Protein AF-A0A0C1ELW3-F1 (afdb_monomer_lite)

Structure (mmCIF, N/CA/C/O backbone):
data_AF-A0A0C1ELW3-F1
#
_entry.id   AF-A0A0C1ELW3-F1
#
loop_
_atom_site.group_PDB
_atom_site.id
_atom_site.type_symbol
_atom_site.label_atom_id
_atom_site.label_alt_id
_atom_site.label_comp_id
_atom_site.label_asym_id
_atom_site.label_entity_id
_atom_site.label_seq_id
_atom_site.pdbx_PDB_ins_code
_atom_site.Cartn_x
_atom_site.Cartn_y
_atom_site.Cartn_z
_atom_site.occupancy
_atom_site.B_iso_or_equiv
_atom_site.auth_seq_id
_atom_site.auth_comp_id
_atom_site.auth_asym_id
_atom_site.auth_atom_id
_atom_site.pdbx_PDB_model_num
ATOM 1 N N . MET A 1 1 ? -32.079 26.491 90.456 1.00 49.88 1 MET A N 1
ATOM 2 C CA . MET A 1 1 ? -30.970 25.764 89.792 1.00 49.88 1 MET A CA 1
ATOM 3 C C . MET A 1 1 ? -31.426 24.573 88.931 1.00 49.88 1 MET A C 1
ATOM 5 O O . MET A 1 1 ? -30.557 23.887 88.428 1.00 49.88 1 MET A O 1
ATOM 9 N N . LYS A 1 2 ? -32.732 24.340 88.688 1.00 53.06 2 LYS A N 1
ATOM 10 C CA . LYS A 1 2 ? -33.219 23.197 87.879 1.00 53.06 2 LYS A CA 1
ATOM 11 C C . LYS A 1 2 ? -33.527 23.512 86.403 1.00 53.06 2 LYS A C 1
ATOM 13 O O . LYS A 1 2 ? -33.542 22.598 85.593 1.00 53.06 2 LYS A O 1
ATOM 18 N N . ASP A 1 3 ? -33.706 24.781 86.028 1.00 52.06 3 ASP A N 1
ATOM 19 C CA . ASP A 1 3 ? -34.111 25.136 84.653 1.00 52.06 3 ASP A CA 1
ATOM 20 C C . ASP A 1 3 ? -32.956 25.215 83.642 1.00 52.06 3 ASP A C 1
ATOM 22 O O . ASP A 1 3 ? -33.177 25.140 82.434 1.00 52.06 3 ASP A O 1
ATOM 26 N N . ARG A 1 4 ? -31.706 25.340 84.109 1.00 51.88 4 ARG A N 1
ATOM 27 C CA . ARG A 1 4 ? -30.533 25.531 83.234 1.00 51.88 4 ARG A CA 1
ATOM 28 C C . ARG A 1 4 ? -30.096 24.232 82.534 1.00 51.88 4 ARG A C 1
ATOM 30 O O . ARG A 1 4 ? -29.660 24.279 81.388 1.00 51.88 4 ARG A O 1
ATOM 37 N N . ASP A 1 5 ? -30.320 23.083 83.170 1.00 54.28 5 ASP A N 1
ATOM 38 C CA . ASP A 1 5 ? -29.991 21.761 82.615 1.00 54.28 5 ASP A CA 1
ATOM 39 C C . ASP A 1 5 ? -31.002 21.313 81.544 1.00 54.28 5 ASP A C 1
ATOM 41 O O . ASP A 1 5 ? -30.648 20.635 80.578 1.00 54.28 5 ASP A O 1
ATOM 45 N N . MET A 1 6 ? -32.260 21.762 81.652 1.00 52.41 6 MET A N 1
ATOM 46 C CA . MET A 1 6 ? -33.302 21.459 80.666 1.00 52.41 6 MET A CA 1
ATOM 47 C C . MET A 1 6 ? -33.092 22.218 79.345 1.00 52.41 6 MET A C 1
ATOM 49 O O . MET A 1 6 ? -33.404 21.692 78.276 1.00 52.41 6 MET A O 1
ATOM 53 N N . TYR A 1 7 ? -32.531 23.432 79.402 1.00 54.91 7 TYR A N 1
ATOM 54 C CA . TYR A 1 7 ? -32.168 24.197 78.204 1.00 54.91 7 TYR A CA 1
ATOM 55 C C . TYR A 1 7 ? -30.991 23.568 77.450 1.00 54.91 7 TYR A C 1
ATOM 57 O O . TYR A 1 7 ? -31.047 23.473 76.225 1.00 54.91 7 TYR A O 1
ATOM 65 N N . ASN A 1 8 ? -29.972 23.070 78.154 1.00 61.03 8 ASN A N 1
ATOM 66 C CA . ASN A 1 8 ? -28.814 22.438 77.515 1.00 61.03 8 ASN A CA 1
ATOM 67 C C . ASN A 1 8 ? -29.192 21.165 76.742 1.00 61.03 8 ASN A C 1
ATOM 69 O O . ASN A 1 8 ? -28.783 21.015 75.593 1.00 61.03 8 ASN A O 1
ATOM 73 N N . ASN A 1 9 ? -30.034 20.287 77.298 1.00 71.44 9 ASN A N 1
ATOM 74 C CA . ASN A 1 9 ? -30.444 19.061 76.597 1.00 71.44 9 ASN A CA 1
ATOM 75 C C . ASN A 1 9 ? -31.258 19.328 75.321 1.00 71.44 9 ASN A C 1
ATOM 77 O O . ASN A 1 9 ? -31.123 18.590 74.345 1.00 71.44 9 ASN A O 1
ATOM 81 N N . LYS A 1 10 ? -32.065 20.398 75.289 1.00 77.12 10 LYS A N 1
ATOM 82 C CA . LYS A 1 10 ? -32.805 20.788 74.077 1.00 77.12 10 LYS A CA 1
ATOM 83 C C . LYS A 1 10 ? -31.874 21.266 72.962 1.00 77.12 10 LYS A C 1
ATOM 85 O O . LYS A 1 10 ? -32.093 20.913 71.807 1.00 77.12 10 LYS A O 1
ATOM 90 N N . TRP A 1 11 ? -30.821 22.010 73.303 1.00 79.88 11 TRP A N 1
ATOM 91 C CA . TRP A 1 11 ? -29.808 22.441 72.338 1.00 79.88 11 TRP A CA 1
ATOM 92 C C . TRP A 1 11 ? -28.998 21.270 71.779 1.00 79.88 11 TRP A C 1
ATOM 94 O O . TRP A 1 11 ? -28.810 21.192 70.568 1.00 79.88 11 TRP A O 1
ATOM 104 N N . TYR A 1 12 ? -28.589 20.319 72.622 1.00 85.00 12 TYR A N 1
ATOM 105 C CA . TYR A 1 12 ? -27.878 19.124 72.157 1.00 85.00 12 TYR A CA 1
ATOM 106 C C . TYR A 1 12 ? -28.723 18.260 71.221 1.00 85.00 12 TYR A C 1
ATOM 108 O O . TYR A 1 12 ? -28.218 17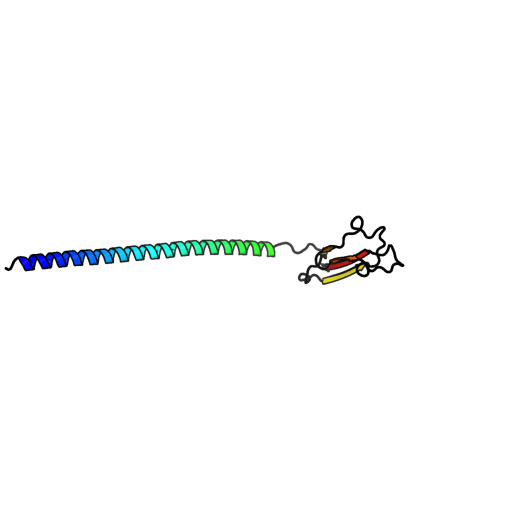.815 70.194 1.00 85.00 12 TYR A O 1
ATOM 116 N N . LEU A 1 13 ? -30.006 18.060 71.538 1.00 85.19 13 LEU A N 1
ATOM 117 C CA . LEU A 1 13 ? -30.928 17.323 70.671 1.00 85.19 13 LEU A CA 1
ATOM 118 C C . LEU A 1 13 ? -31.130 18.027 69.325 1.00 85.19 13 LEU A C 1
ATOM 120 O O . LEU A 1 13 ? -31.116 17.365 68.292 1.00 85.19 13 LEU A O 1
ATOM 124 N N . ALA A 1 14 ? -31.262 19.356 69.323 1.00 86.56 14 ALA A N 1
ATOM 125 C CA . ALA A 1 14 ? -31.395 20.128 68.090 1.00 86.56 14 ALA A CA 1
ATOM 126 C C . ALA A 1 14 ? -30.141 20.018 67.205 1.00 86.56 14 ALA A C 1
ATOM 128 O O . ALA A 1 14 ? -30.254 19.774 66.006 1.00 86.56 14 ALA A O 1
ATOM 129 N N . VAL A 1 15 ? -28.944 20.133 67.790 1.00 88.06 15 VAL A N 1
ATOM 130 C CA . VAL A 1 15 ? -27.675 19.993 67.056 1.00 88.06 15 VAL A CA 1
ATOM 131 C C . VAL A 1 15 ? -27.504 18.574 66.504 1.00 88.06 15 VAL A C 1
ATOM 133 O O . VAL A 1 15 ? -27.165 18.416 65.334 1.00 88.06 15 VAL A O 1
ATOM 136 N N . TRP A 1 16 ? -27.793 17.541 67.300 1.00 89.94 16 TRP A N 1
ATOM 137 C CA . TRP A 1 16 ? -27.738 16.147 66.843 1.00 89.94 16 TRP A CA 1
ATOM 138 C C . TRP A 1 16 ? -28.698 15.867 65.689 1.00 89.94 16 TRP A C 1
ATOM 140 O O . TRP A 1 16 ? -28.324 15.200 64.727 1.00 89.94 16 TRP A O 1
ATOM 150 N N . PHE A 1 17 ? -29.920 16.395 65.766 1.00 90.06 17 PHE A N 1
ATOM 151 C CA . PHE A 1 17 ? -30.916 16.227 64.714 1.00 90.06 17 PHE A CA 1
ATOM 152 C C . PHE A 1 17 ? -30.468 16.890 63.405 1.00 90.06 17 PHE A C 1
ATOM 154 O O . PHE A 1 17 ? -30.570 16.279 62.345 1.00 90.06 17 PHE A O 1
ATOM 161 N N . MET A 1 18 ? -29.888 18.092 63.480 1.00 89.81 18 MET A N 1
ATOM 162 C CA . MET A 1 18 ? -29.333 18.794 62.316 1.00 89.81 18 MET A CA 1
ATOM 163 C C . MET A 1 18 ? -28.159 18.037 61.681 1.00 89.81 18 MET A C 1
ATOM 165 O O . MET A 1 18 ? -28.081 17.950 60.458 1.00 89.81 18 MET A O 1
ATOM 169 N N . ILE A 1 19 ? -27.271 17.451 62.491 1.00 91.31 19 ILE A N 1
ATOM 170 C CA . ILE A 1 19 ? -26.161 16.622 61.996 1.00 91.31 19 ILE A CA 1
ATOM 171 C C . ILE A 1 19 ? -26.697 15.361 61.302 1.00 91.31 19 ILE A C 1
ATOM 173 O O . ILE A 1 19 ? -26.259 15.037 60.201 1.00 91.31 19 ILE A O 1
ATOM 177 N N . ALA A 1 20 ? -27.663 14.667 61.909 1.00 89.94 20 ALA A N 1
ATOM 178 C CA . ALA A 1 20 ? -28.271 13.474 61.322 1.00 89.94 20 ALA A CA 1
ATOM 179 C C . ALA A 1 20 ? -28.980 13.776 59.988 1.00 89.94 20 ALA A C 1
ATOM 181 O O . ALA A 1 20 ? -28.824 13.023 59.029 1.00 89.94 20 ALA A O 1
ATOM 182 N N . LEU A 1 21 ? -29.695 14.904 59.906 1.00 91.38 21 LEU A N 1
ATOM 183 C CA . LEU A 1 21 ? -30.300 15.405 58.667 1.00 91.38 21 LEU A CA 1
ATOM 184 C C . LEU A 1 21 ? -29.256 15.700 57.586 1.00 91.38 21 LEU A C 1
ATOM 186 O O . LEU A 1 21 ? -29.456 15.321 56.437 1.00 91.38 21 LEU A O 1
ATOM 190 N N . ALA A 1 22 ? -28.136 16.333 57.946 1.00 89.50 22 ALA A N 1
ATOM 191 C CA . ALA A 1 22 ? -27.062 16.623 56.999 1.00 89.50 22 ALA A CA 1
ATOM 192 C C . ALA A 1 22 ? -26.434 15.339 56.426 1.00 89.50 22 ALA A C 1
ATOM 194 O O . ALA A 1 22 ? -26.219 15.248 55.221 1.00 89.50 22 ALA A O 1
ATOM 195 N N . PHE A 1 23 ? -26.200 14.319 57.260 1.00 89.69 23 PHE A N 1
ATOM 196 C CA . PHE A 1 23 ? -25.708 13.020 56.786 1.00 89.69 23 PHE A CA 1
ATOM 197 C C . PHE A 1 23 ? -26.717 12.290 55.895 1.00 89.69 23 PHE A C 1
ATOM 199 O O . PHE A 1 23 ? -26.313 11.690 54.901 1.00 89.69 23 PHE A O 1
ATOM 206 N N . ALA A 1 24 ? -28.011 12.345 56.226 1.00 89.56 24 ALA A N 1
ATOM 207 C CA . ALA A 1 24 ? -29.058 11.762 55.391 1.00 89.56 24 ALA A CA 1
ATOM 208 C C . ALA A 1 24 ? -29.113 12.437 54.008 1.00 89.56 24 ALA A C 1
ATOM 210 O O . ALA A 1 24 ? -29.093 11.743 52.996 1.00 89.56 24 ALA A O 1
ATOM 211 N N . ALA A 1 25 ? -29.064 13.773 53.962 1.00 88.81 25 ALA A N 1
ATOM 212 C CA . ALA A 1 25 ? -29.023 14.529 52.710 1.00 88.81 25 ALA A CA 1
ATOM 213 C C . ALA A 1 25 ? -27.780 14.188 51.864 1.00 88.81 25 ALA A C 1
ATOM 215 O O . ALA A 1 25 ? -27.890 13.927 50.669 1.00 88.81 25 ALA A O 1
ATOM 216 N N . GLN A 1 26 ? -26.600 14.098 52.487 1.00 89.50 26 GLN A N 1
ATOM 217 C CA . GLN A 1 26 ? -25.361 13.740 51.789 1.00 89.50 26 GLN A CA 1
ATOM 218 C C . GLN A 1 26 ? -25.388 12.302 51.231 1.00 89.50 26 GLN A C 1
ATOM 220 O O . GLN A 1 26 ? -24.801 12.026 50.182 1.00 89.50 26 GLN A O 1
ATOM 225 N N . ALA A 1 27 ? -26.059 11.373 51.921 1.00 91.50 27 ALA A N 1
ATOM 226 C CA . ALA A 1 27 ? -26.217 9.997 51.455 1.00 91.50 27 ALA A CA 1
ATOM 227 C C . ALA A 1 27 ? -27.135 9.903 50.223 1.00 91.50 27 ALA A C 1
ATOM 229 O O . ALA A 1 27 ? -26.829 9.151 49.297 1.00 91.50 27 ALA A O 1
ATOM 230 N N . GLU A 1 28 ? -28.218 10.684 50.184 1.00 90.62 28 GLU A N 1
ATOM 231 C CA . GLU A 1 28 ? -29.121 10.766 49.028 1.00 90.62 28 GLU A CA 1
ATOM 232 C C . GLU A 1 28 ? -28.415 11.360 47.801 1.00 90.62 28 GLU A C 1
ATOM 234 O O . GLU A 1 28 ? -28.481 10.782 46.715 1.00 90.62 28 GLU A O 1
ATOM 239 N N . GLU A 1 29 ? -27.651 12.444 47.974 1.00 91.50 29 GLU A N 1
ATOM 240 C CA . GLU A 1 29 ? -26.850 13.045 46.896 1.00 91.50 29 GLU A CA 1
ATOM 241 C C . GLU A 1 29 ? -25.835 12.056 46.300 1.00 91.50 29 GLU A C 1
ATOM 243 O O . GLU A 1 29 ? -25.658 11.992 45.080 1.00 91.50 29 GLU A O 1
ATOM 248 N N . GLY A 1 30 ? -25.192 11.244 47.145 1.00 93.00 30 GLY A N 1
ATOM 249 C CA . GLY A 1 30 ? -24.253 10.214 46.697 1.00 93.00 30 GLY A CA 1
ATOM 250 C C . GLY A 1 30 ? -24.915 9.110 45.865 1.00 93.00 30 GLY A C 1
ATOM 251 O O . GLY A 1 30 ? -24.305 8.593 44.926 1.00 93.00 30 GLY A O 1
ATOM 252 N N . LEU A 1 31 ? -26.167 8.770 46.179 1.00 94.31 31 LEU A N 1
ATOM 253 C CA . LEU A 1 31 ? -26.947 7.759 45.465 1.00 94.31 31 LEU A CA 1
ATOM 254 C C . LEU A 1 31 ? -27.424 8.282 44.103 1.00 94.31 31 LEU A C 1
ATOM 256 O O . LEU A 1 31 ? -27.280 7.596 43.096 1.00 94.31 31 LEU A O 1
ATOM 260 N N . VAL A 1 32 ? -27.864 9.541 44.048 1.00 95.88 32 VAL A N 1
ATOM 261 C CA . VAL A 1 32 ? -28.191 10.226 42.785 1.00 95.88 32 VAL A CA 1
ATOM 262 C C . VAL A 1 32 ? -26.955 10.336 41.887 1.00 95.88 32 VAL A C 1
ATOM 264 O O . VAL A 1 32 ? -27.025 10.111 40.678 1.00 95.88 32 VAL A O 1
ATOM 267 N N . GLN A 1 33 ? -25.787 10.633 42.463 1.00 95.44 33 GLN A N 1
ATOM 268 C CA . GLN A 1 33 ? -24.549 10.725 41.693 1.00 95.44 33 GLN A CA 1
ATOM 269 C C . GLN A 1 33 ? -24.106 9.368 41.124 1.00 95.44 33 GLN A C 1
ATOM 271 O O . GLN A 1 33 ? -23.560 9.322 40.019 1.00 95.44 33 GLN A O 1
ATOM 276 N N . SER A 1 34 ? -24.297 8.270 41.861 1.00 95.88 34 SER A N 1
ATOM 277 C CA . SER A 1 34 ? -23.934 6.933 41.381 1.00 95.88 34 SER A CA 1
ATOM 278 C C . SER A 1 34 ? -24.867 6.457 40.268 1.00 95.88 34 SER A C 1
ATOM 280 O O . SER A 1 34 ? -24.382 5.917 39.274 1.00 95.88 34 SER A O 1
ATOM 282 N N . GLU A 1 35 ? -26.166 6.744 40.375 1.00 96.19 35 GLU A N 1
ATOM 283 C CA . GLU A 1 35 ? -27.148 6.474 39.324 1.00 96.19 35 GLU A CA 1
ATOM 284 C C . GLU A 1 35 ? -26.807 7.240 38.041 1.00 96.19 35 GLU A C 1
ATOM 286 O O . GLU A 1 35 ? -26.730 6.643 36.969 1.00 96.19 35 GLU A O 1
ATOM 291 N N . GLN A 1 36 ? -26.475 8.530 38.156 1.00 96.69 36 GLN A N 1
ATOM 292 C CA . GLN A 1 36 ? -26.084 9.343 37.003 1.00 96.69 36 GLN A CA 1
ATOM 293 C C . GLN A 1 36 ? -24.786 8.859 36.337 1.00 96.69 36 GLN A C 1
ATOM 295 O O . GLN A 1 36 ? -24.618 8.970 35.125 1.00 96.69 36 GLN A O 1
ATOM 300 N N . ARG A 1 37 ? -23.829 8.337 37.113 1.00 96.88 37 ARG A N 1
ATOM 301 C CA . ARG A 1 37 ? -22.616 7.735 36.536 1.00 96.88 37 ARG A CA 1
ATOM 302 C C . ARG A 1 37 ? -22.954 6.474 35.758 1.00 96.88 37 ARG A C 1
ATOM 304 O O . ARG A 1 37 ? -22.461 6.303 34.650 1.00 96.88 37 ARG A O 1
ATOM 311 N N . LEU A 1 38 ? -23.821 5.633 36.318 1.00 97.06 38 LEU A N 1
ATOM 312 C CA . LEU A 1 38 ? -24.218 4.386 35.681 1.00 97.06 38 LEU A CA 1
ATOM 313 C C . LEU A 1 38 ? -24.974 4.631 34.369 1.00 97.06 38 LEU A C 1
ATOM 315 O O . LEU A 1 38 ? -24.743 3.914 33.399 1.00 97.06 38 LEU A O 1
ATOM 319 N N . THR A 1 39 ? -25.836 5.649 34.311 1.00 97.06 39 THR A N 1
ATOM 320 C CA . THR A 1 39 ? -26.540 6.023 33.075 1.00 97.06 39 THR A CA 1
ATOM 321 C C . T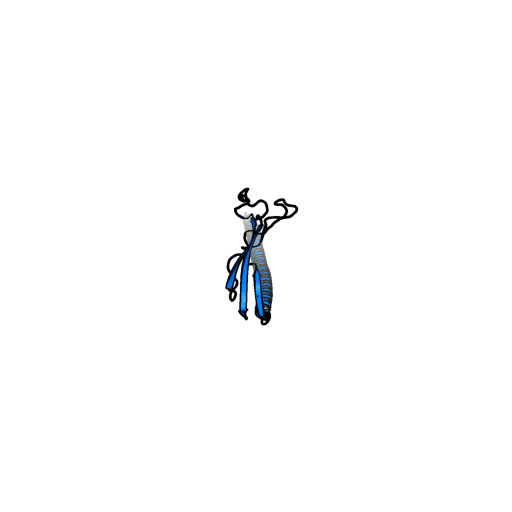HR A 1 39 ? -25.582 6.556 32.014 1.00 97.06 39 THR A C 1
ATOM 323 O O . THR A 1 39 ? -25.625 6.087 30.880 1.00 97.06 39 THR A O 1
ATOM 326 N N . ASN A 1 40 ? -24.651 7.439 32.384 1.00 97.56 40 ASN A N 1
ATOM 327 C CA . ASN A 1 40 ? -23.632 7.937 31.455 1.00 97.56 40 ASN A CA 1
ATOM 328 C C . ASN A 1 40 ? -22.753 6.801 30.897 1.00 97.56 40 ASN A C 1
ATOM 330 O O . ASN A 1 40 ? -22.434 6.785 29.708 1.00 97.56 40 ASN A O 1
ATOM 334 N N . ASP A 1 41 ? -22.367 5.842 31.744 1.00 97.62 41 ASP A N 1
ATOM 335 C CA . ASP A 1 41 ? -21.576 4.682 31.325 1.00 97.62 41 ASP A CA 1
ATOM 336 C C . ASP A 1 41 ? -22.377 3.758 30.393 1.00 97.62 41 ASP A C 1
ATOM 338 O O . ASP A 1 41 ? -21.827 3.224 29.428 1.00 97.62 41 ASP A O 1
ATOM 342 N N . LEU A 1 42 ? -23.681 3.590 30.645 1.00 97.88 42 LEU A N 1
ATOM 343 C CA . LEU A 1 42 ? -24.582 2.833 29.775 1.00 97.88 42 LEU A CA 1
ATOM 344 C C . LEU A 1 42 ? -24.694 3.481 28.387 1.00 97.88 42 LEU A C 1
ATOM 346 O O . LEU A 1 42 ? -24.621 2.779 27.377 1.00 97.88 42 LEU A O 1
ATOM 350 N N . ASP A 1 43 ? -24.822 4.806 28.333 1.00 97.88 43 ASP A N 1
ATOM 351 C CA . ASP A 1 43 ? -24.891 5.559 27.079 1.00 97.88 43 ASP A CA 1
ATOM 352 C C . ASP A 1 43 ? -23.575 5.459 26.295 1.00 97.88 43 ASP A C 1
ATOM 354 O O . ASP A 1 43 ? -23.583 5.172 25.096 1.00 97.88 43 ASP A O 1
ATOM 358 N N . ALA A 1 44 ? -22.433 5.577 26.978 1.00 97.19 44 ALA A N 1
ATOM 359 C CA . ALA A 1 44 ? -21.120 5.397 26.362 1.00 97.19 44 ALA A CA 1
ATOM 360 C C . ALA A 1 44 ? -20.897 3.960 25.854 1.00 97.19 44 ALA A C 1
ATOM 362 O O . ALA A 1 44 ? -20.269 3.745 24.814 1.00 97.19 44 ALA A O 1
ATOM 363 N N . LEU A 1 45 ? -21.398 2.950 26.573 1.00 97.75 45 LEU A N 1
ATOM 364 C CA . LEU A 1 45 ? -21.354 1.558 26.120 1.00 97.75 45 LEU A CA 1
ATOM 365 C C . LEU A 1 45 ? -22.229 1.342 24.888 1.00 97.75 45 LEU A C 1
ATOM 367 O O . LEU A 1 45 ? -21.815 0.632 23.972 1.00 97.75 45 LEU A O 1
ATOM 371 N N . ARG A 1 46 ? -23.406 1.965 24.845 1.00 98.06 46 ARG A N 1
ATOM 372 C CA . ARG A 1 46 ? -24.307 1.892 23.697 1.00 98.06 46 ARG A CA 1
ATOM 373 C C . ARG A 1 46 ? -23.672 2.487 22.442 1.00 98.06 46 ARG A C 1
ATOM 375 O O . ARG A 1 46 ? -23.684 1.831 21.408 1.00 98.06 46 ARG A O 1
ATOM 382 N N . GLU A 1 47 ? -23.040 3.652 22.557 1.00 97.06 47 GLU A N 1
ATOM 383 C CA . GLU A 1 47 ? -22.314 4.281 21.444 1.00 97.06 47 GLU A CA 1
ATOM 384 C C . GLU A 1 47 ? -21.209 3.362 20.895 1.00 97.06 47 GLU A C 1
ATOM 386 O O . GLU A 1 47 ? -21.081 3.171 19.687 1.00 97.06 47 GLU A O 1
ATOM 391 N N . ARG A 1 48 ? -20.457 2.695 21.780 1.00 97.38 48 ARG A N 1
ATOM 392 C CA . ARG A 1 48 ? -19.426 1.727 21.365 1.00 97.38 48 ARG A CA 1
ATOM 393 C C . ARG A 1 48 ? -19.999 0.501 20.659 1.00 97.38 48 ARG A C 1
ATOM 395 O O . ARG A 1 48 ? -19.334 -0.054 19.786 1.00 97.38 48 ARG A O 1
ATOM 402 N N . VAL A 1 49 ? -21.184 0.040 21.058 1.00 97.94 49 VAL A N 1
ATOM 403 C CA . VAL A 1 49 ? -21.870 -1.069 20.380 1.00 97.94 49 VAL A CA 1
ATOM 404 C C . VAL A 1 49 ? -22.300 -0.643 18.977 1.00 97.94 49 VAL A C 1
ATOM 406 O O . VAL A 1 49 ? -22.030 -1.378 18.027 1.00 97.94 49 VAL A O 1
ATOM 409 N N . ASP A 1 50 ? -22.855 0.561 18.828 1.00 97.81 50 ASP A N 1
ATOM 410 C CA . ASP A 1 50 ? -23.253 1.107 17.526 1.00 97.81 50 ASP A CA 1
ATOM 411 C C . ASP A 1 50 ? -22.041 1.246 16.576 1.00 97.81 50 ASP A C 1
ATOM 413 O O . ASP A 1 50 ? -22.106 0.858 15.404 1.00 97.81 50 ASP A O 1
ATOM 417 N N . ASP A 1 51 ? -20.893 1.703 17.089 1.00 97.19 51 ASP A N 1
ATOM 418 C CA . ASP A 1 51 ? -19.633 1.778 16.336 1.00 97.19 51 ASP A CA 1
ATOM 419 C C . ASP A 1 51 ? -19.121 0.400 15.892 1.00 97.19 51 ASP A C 1
ATOM 421 O O . ASP A 1 51 ? -18.650 0.228 14.759 1.00 97.19 51 ASP A O 1
ATOM 425 N N . LEU A 1 52 ? -19.209 -0.603 16.770 1.00 97.44 52 LEU A N 1
ATOM 426 C CA . LEU A 1 52 ? -18.816 -1.974 16.444 1.00 97.44 52 LEU A CA 1
ATOM 427 C C . LEU A 1 52 ? -19.710 -2.570 15.356 1.00 97.44 52 LEU A C 1
ATOM 429 O O . LEU A 1 52 ? -19.197 -3.219 14.439 1.00 97.44 52 LEU A O 1
ATOM 433 N N . ASP A 1 53 ? -21.016 -2.322 15.408 1.00 97.56 53 ASP A N 1
ATOM 434 C CA . ASP A 1 53 ? -21.959 -2.778 14.388 1.00 97.56 53 ASP A CA 1
ATOM 435 C C . ASP A 1 53 ? -21.730 -2.076 13.042 1.00 97.56 53 ASP A C 1
ATOM 437 O O . ASP A 1 53 ? -21.749 -2.720 11.981 1.00 97.56 53 ASP A O 1
ATOM 441 N N . ALA A 1 54 ? -21.402 -0.781 13.060 1.00 96.31 54 ALA A N 1
ATOM 442 C CA . ALA A 1 54 ? -20.994 -0.050 11.865 1.00 96.31 54 ALA A CA 1
ATOM 443 C C . ALA A 1 54 ? -19.701 -0.628 11.262 1.00 96.31 54 ALA A C 1
ATOM 445 O O . ALA A 1 54 ? -19.612 -0.851 10.047 1.00 96.31 54 ALA A O 1
ATOM 446 N N . LEU A 1 55 ? -18.698 -0.922 12.094 1.00 95.38 55 LEU A N 1
ATOM 447 C CA . LEU A 1 55 ? -17.437 -1.512 11.648 1.00 95.38 55 LEU A CA 1
ATOM 448 C C . LEU A 1 55 ? -17.650 -2.918 11.075 1.00 95.38 55 LEU A C 1
ATOM 450 O O . LEU A 1 55 ? -17.134 -3.234 10.000 1.00 95.38 55 LEU A O 1
ATOM 454 N N . ARG A 1 56 ? -18.464 -3.740 11.743 1.00 95.81 56 ARG A N 1
ATOM 455 C CA . ARG A 1 56 ? -18.846 -5.079 11.284 1.00 95.81 56 ARG A CA 1
ATOM 456 C C . ARG A 1 56 ? -19.520 -5.030 9.920 1.00 95.81 56 ARG A C 1
ATOM 458 O O . ARG A 1 56 ? -19.137 -5.784 9.027 1.00 95.81 56 ARG A O 1
ATOM 465 N N . THR A 1 57 ? -20.464 -4.112 9.735 1.00 94.88 57 THR A N 1
ATOM 466 C CA . THR A 1 57 ? -21.153 -3.909 8.454 1.00 94.88 57 THR A CA 1
ATOM 467 C C . THR A 1 57 ? -20.162 -3.552 7.345 1.00 94.88 57 THR A C 1
ATOM 469 O O . THR A 1 57 ? -20.228 -4.097 6.243 1.00 94.88 57 THR A O 1
ATOM 472 N N . ARG A 1 58 ? -19.181 -2.685 7.634 1.00 91.44 58 ARG A N 1
ATOM 473 C CA . ARG A 1 58 ? -18.124 -2.326 6.674 1.00 91.44 58 ARG A CA 1
ATOM 474 C C . ARG A 1 58 ? -17.242 -3.518 6.313 1.00 91.44 58 ARG A C 1
ATOM 476 O O . ARG A 1 58 ? -16.922 -3.676 5.140 1.00 91.44 58 ARG A O 1
ATOM 483 N N . VAL A 1 59 ? -16.867 -4.355 7.280 1.00 91.31 59 VAL A N 1
ATOM 484 C CA . VAL A 1 59 ? -16.086 -5.577 7.024 1.00 91.31 59 VAL A CA 1
ATOM 485 C C . VAL A 1 59 ? -16.882 -6.559 6.163 1.00 91.31 59 VAL A C 1
ATOM 487 O O . VAL A 1 59 ? -16.374 -7.006 5.140 1.00 91.31 59 VAL A O 1
ATOM 490 N N . GLN A 1 60 ? -18.150 -6.809 6.489 1.00 89.19 60 GLN A N 1
ATOM 491 C CA . GLN A 1 60 ? -19.026 -7.674 5.688 1.00 89.19 60 GLN A CA 1
ATOM 492 C C . GLN A 1 60 ? -19.200 -7.154 4.252 1.00 89.19 60 GLN A C 1
ATOM 494 O O . GLN A 1 60 ? -19.202 -7.930 3.298 1.00 89.19 60 GLN A O 1
ATOM 499 N N . ALA A 1 61 ? -19.285 -5.833 4.073 1.00 84.69 61 ALA A N 1
ATOM 500 C CA . ALA A 1 61 ? -19.326 -5.207 2.753 1.00 84.69 61 ALA A CA 1
ATOM 501 C C . ALA A 1 61 ? -18.004 -5.338 1.972 1.00 84.69 61 ALA A C 1
ATOM 503 O O . ALA A 1 61 ? -18.010 -5.263 0.745 1.00 84.69 61 ALA A O 1
ATOM 504 N N . LEU A 1 62 ? -16.864 -5.503 2.652 1.00 81.44 62 LEU A N 1
ATOM 505 C CA . LEU A 1 62 ? -15.576 -5.796 2.015 1.00 81.44 62 LEU A CA 1
ATOM 506 C C . LEU A 1 62 ? -15.470 -7.272 1.621 1.00 81.44 62 LEU A C 1
ATOM 508 O O . LEU A 1 62 ? -14.957 -7.564 0.544 1.00 81.44 62 LEU A O 1
ATOM 512 N N . GLU A 1 63 ? -15.984 -8.179 2.452 1.00 78.38 63 GLU A N 1
ATOM 513 C CA . GLU A 1 63 ? -16.039 -9.617 2.162 1.00 78.38 63 GLU A CA 1
ATOM 514 C C . GLU A 1 63 ? -16.972 -9.942 0.991 1.00 78.38 63 GLU A C 1
ATOM 516 O O . GLU A 1 63 ? -16.690 -10.848 0.211 1.00 78.38 63 GLU A O 1
ATOM 521 N N . SER A 1 64 ? -18.054 -9.175 0.826 1.00 72.50 64 SER A N 1
ATOM 522 C CA . SER A 1 64 ? -18.993 -9.329 -0.290 1.00 72.50 64 SER A CA 1
ATOM 523 C C . SER A 1 64 ? -18.538 -8.657 -1.587 1.00 72.50 64 SER A C 1
ATOM 525 O O . SER A 1 64 ? -19.229 -8.769 -2.605 1.00 72.50 64 SER A O 1
ATOM 527 N N . ARG A 1 65 ? -17.383 -7.968 -1.597 1.00 68.00 65 ARG A N 1
ATOM 528 C CA . ARG A 1 65 ? -16.852 -7.398 -2.839 1.00 68.00 65 ARG A CA 1
ATOM 529 C C . ARG A 1 65 ? -16.598 -8.517 -3.844 1.00 68.00 65 ARG A C 1
ATOM 531 O O . ARG A 1 65 ? -16.055 -9.558 -3.470 1.00 68.00 65 ARG A O 1
ATOM 538 N N . PRO A 1 66 ? -16.956 -8.305 -5.123 1.00 64.50 66 PRO A N 1
ATOM 539 C CA . PRO A 1 66 ? -16.718 -9.304 -6.143 1.00 64.50 66 PRO A CA 1
ATOM 540 C C . PRO A 1 66 ? -15.236 -9.662 -6.138 1.00 64.50 66 PRO A C 1
ATOM 542 O O . PRO A 1 66 ? -14.365 -8.784 -6.102 1.00 64.50 66 PRO A O 1
ATOM 545 N N . ALA A 1 67 ? -14.963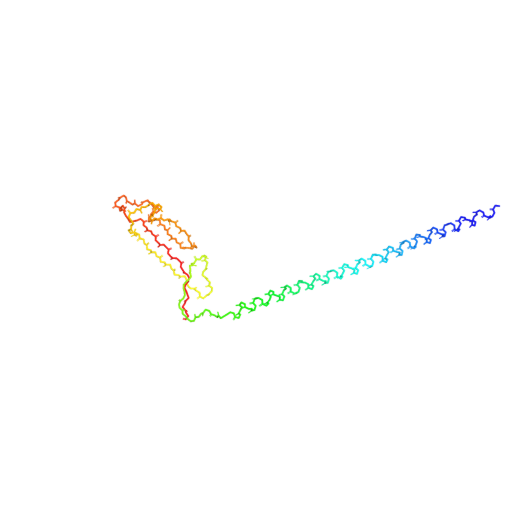 -10.967 -6.166 1.00 70.81 67 ALA A N 1
ATOM 546 C CA . ALA A 1 67 ? -13.632 -11.459 -6.462 1.00 70.81 67 ALA A CA 1
ATOM 547 C C . ALA A 1 67 ? -13.116 -10.742 -7.716 1.00 70.81 67 ALA A C 1
ATOM 549 O O . ALA A 1 67 ? -13.906 -10.390 -8.599 1.00 70.81 67 ALA A O 1
ATOM 550 N N . TRP A 1 68 ? -11.800 -10.520 -7.776 1.00 73.50 68 TRP A N 1
ATOM 551 C CA . TRP A 1 68 ? -11.144 -9.982 -8.966 1.00 73.50 68 TRP A CA 1
ATOM 552 C C . TRP A 1 68 ? -11.767 -10.605 -10.226 1.00 73.50 68 TRP A C 1
ATOM 554 O O . TRP A 1 68 ? -11.977 -11.826 -10.236 1.00 73.50 68 TRP A O 1
ATOM 564 N N . PRO A 1 69 ? -12.131 -9.794 -11.239 1.00 80.31 69 PRO A N 1
ATOM 565 C CA . PRO A 1 69 ? -12.734 -10.328 -12.450 1.00 80.31 69 PRO A CA 1
ATOM 566 C C . PRO A 1 69 ? -11.841 -11.426 -13.033 1.00 80.31 69 PRO A C 1
ATOM 568 O O . PRO A 1 69 ? -10.642 -11.458 -12.774 1.00 80.31 69 PRO A O 1
ATOM 571 N N . LYS A 1 70 ? -12.410 -12.357 -13.804 1.00 82.19 70 LYS A N 1
ATOM 572 C CA . LYS A 1 70 ? -11.591 -13.384 -14.463 1.00 82.19 70 LYS A CA 1
ATOM 573 C C . LYS A 1 70 ? -10.543 -12.705 -15.346 1.00 82.19 70 LYS A C 1
ATOM 575 O O . LYS A 1 70 ? -10.895 -11.841 -16.149 1.00 82.19 70 LYS A O 1
ATOM 580 N N . GLY A 1 71 ? -9.280 -13.103 -15.215 1.00 85.75 71 GLY A N 1
ATOM 581 C CA . GLY A 1 71 ? -8.193 -12.491 -15.964 1.00 85.75 71 GLY A CA 1
ATOM 582 C C . GLY A 1 71 ? -6.827 -12.627 -15.302 1.00 85.75 71 GLY A C 1
ATOM 583 O O . GLY A 1 71 ? -6.664 -13.191 -14.219 1.00 85.75 71 GLY A O 1
ATOM 584 N N . LYS A 1 72 ? -5.823 -12.075 -15.988 1.00 90.62 72 LYS A N 1
ATOM 585 C CA . LYS A 1 72 ? -4.448 -11.988 -15.497 1.00 90.62 72 LYS A CA 1
ATOM 586 C C . LYS A 1 72 ? -4.184 -10.570 -15.024 1.00 90.62 72 LYS A C 1
ATOM 588 O O . LYS A 1 72 ? -4.301 -9.629 -15.805 1.00 90.62 72 LYS A O 1
ATOM 593 N N . TYR A 1 73 ? -3.798 -10.435 -13.764 1.00 91.31 73 TYR A N 1
ATOM 594 C CA . TYR A 1 73 ? -3.515 -9.139 -13.153 1.00 91.31 73 TYR A CA 1
ATOM 595 C C . TYR A 1 73 ? -2.126 -9.157 -12.563 1.00 91.31 73 TYR A C 1
ATOM 597 O O . TYR A 1 73 ? -1.747 -10.136 -11.924 1.00 91.31 73 TYR A O 1
ATOM 605 N N . CYS A 1 74 ? -1.405 -8.058 -12.738 1.00 94.06 74 CYS A N 1
ATOM 606 C CA . CYS A 1 74 ? -0.141 -7.812 -12.073 1.00 94.06 74 CYS A CA 1
ATOM 607 C C . CYS A 1 74 ? -0.218 -6.465 -11.361 1.00 94.06 74 CYS A C 1
ATOM 609 O O . CYS A 1 74 ? -0.711 -5.489 -11.923 1.00 94.06 74 CYS A O 1
ATOM 611 N N . VAL A 1 75 ? 0.266 -6.420 -10.127 1.00 93.81 75 VAL A N 1
ATOM 612 C CA . VAL A 1 75 ? 0.384 -5.200 -9.326 1.00 93.81 75 VAL A CA 1
ATOM 613 C C . VAL A 1 75 ? 1.843 -4.995 -8.947 1.00 93.81 75 VAL A C 1
ATOM 615 O O . VAL A 1 75 ? 2.571 -5.970 -8.754 1.00 93.81 75 VAL A O 1
ATOM 618 N N . PHE A 1 76 ? 2.289 -3.744 -8.840 1.00 95.69 76 PHE A N 1
ATOM 619 C CA . PHE A 1 76 ? 3.644 -3.464 -8.368 1.00 95.69 76 PHE A CA 1
ATOM 620 C C . PHE A 1 76 ? 3.830 -3.981 -6.946 1.00 95.69 76 PHE A C 1
ATOM 622 O O . PHE A 1 76 ? 2.987 -3.766 -6.072 1.00 95.69 76 PHE A O 1
ATOM 629 N N . ARG A 1 77 ? 4.934 -4.692 -6.729 1.00 96.81 77 ARG A N 1
ATOM 630 C CA . ARG A 1 77 ? 5.230 -5.320 -5.449 1.00 96.81 77 ARG A CA 1
ATOM 631 C C . ARG A 1 77 ? 5.805 -4.296 -4.476 1.00 96.81 77 ARG A C 1
ATOM 633 O O . ARG A 1 77 ? 6.700 -3.536 -4.832 1.00 96.81 77 ARG A O 1
ATOM 640 N N . SER A 1 78 ? 5.311 -4.320 -3.241 1.00 95.31 78 SER A N 1
ATOM 641 C CA . SER A 1 78 ? 5.873 -3.599 -2.098 1.00 95.31 78 SER A CA 1
ATOM 642 C C . SER A 1 78 ? 5.787 -4.501 -0.865 1.00 95.31 78 SER A C 1
ATOM 644 O O . SER A 1 78 ? 4.737 -4.609 -0.236 1.00 95.31 78 SER A O 1
ATOM 646 N N . GLY A 1 79 ? 6.864 -5.226 -0.570 1.00 94.38 79 GLY A N 1
ATOM 647 C CA . GLY A 1 79 ? 6.888 -6.276 0.449 1.00 94.38 79 GLY A CA 1
ATOM 648 C C . GLY A 1 79 ? 6.448 -7.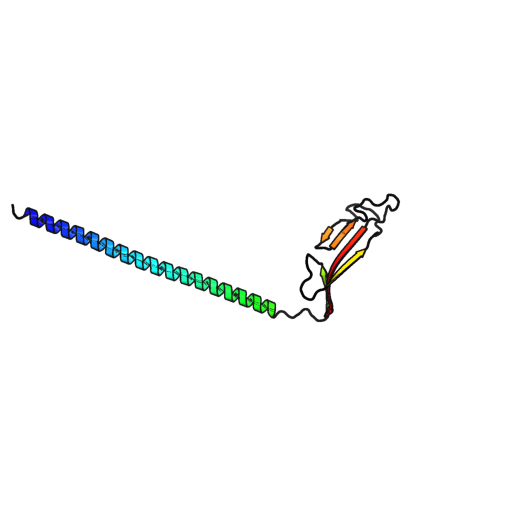642 -0.087 1.00 94.38 79 GLY A C 1
ATOM 649 O O . GLY A 1 79 ? 6.787 -8.026 -1.204 1.00 94.38 79 GLY A O 1
ATOM 650 N N . ALA A 1 80 ? 5.748 -8.435 0.723 1.00 95.88 80 ALA A N 1
ATOM 651 C CA . ALA A 1 80 ? 5.255 -9.749 0.303 1.00 95.88 80 ALA A CA 1
ATOM 652 C C . ALA A 1 80 ? 4.094 -9.627 -0.702 1.00 95.88 80 ALA A C 1
ATOM 654 O O . ALA A 1 80 ? 3.327 -8.665 -0.658 1.00 95.88 80 ALA A O 1
ATOM 655 N N . CYS A 1 81 ? 3.941 -10.608 -1.598 1.00 94.94 81 CYS A N 1
ATOM 656 C CA . CYS A 1 81 ? 2.786 -10.632 -2.493 1.00 94.94 81 CYS A CA 1
ATOM 657 C C . CYS A 1 81 ? 1.493 -10.964 -1.732 1.00 94.94 81 CYS A C 1
ATOM 659 O O . CYS A 1 81 ? 1.519 -11.829 -0.852 1.00 94.94 81 CYS A O 1
ATOM 661 N N . PRO A 1 82 ? 0.358 -10.322 -2.076 1.00 92.56 82 PRO A N 1
ATOM 662 C CA . PRO A 1 82 ? -0.936 -10.681 -1.511 1.00 92.56 82 PRO A CA 1
ATOM 663 C C . PRO A 1 82 ? -1.280 -12.153 -1.763 1.00 92.56 82 PRO A C 1
ATOM 665 O O . PRO A 1 82 ? -0.835 -12.749 -2.747 1.00 92.56 82 PRO A O 1
ATOM 668 N N . ALA A 1 83 ? -2.124 -12.731 -0.907 1.00 89.69 83 ALA A N 1
ATOM 669 C CA . ALA A 1 83 ? -2.565 -14.114 -1.057 1.00 89.69 83 ALA A CA 1
ATOM 670 C C . ALA A 1 83 ? -3.157 -14.373 -2.458 1.00 89.69 83 ALA A C 1
ATOM 672 O O . ALA A 1 83 ? 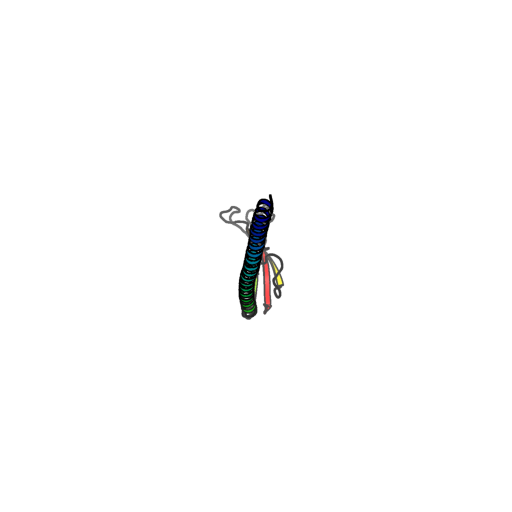-3.978 -13.606 -2.967 1.00 89.69 83 ALA A O 1
ATOM 673 N N . GLY A 1 84 ? -2.727 -15.468 -3.088 1.00 88.56 84 GLY A N 1
ATOM 674 C CA . GLY A 1 84 ? -3.139 -15.838 -4.443 1.00 88.56 84 GLY A CA 1
ATOM 675 C C . GLY A 1 84 ? -2.408 -15.105 -5.573 1.00 88.56 84 GLY A C 1
ATOM 676 O O . GLY A 1 84 ? -2.738 -15.342 -6.730 1.00 88.56 84 GLY A O 1
ATOM 677 N N . PHE A 1 85 ? -1.431 -14.246 -5.273 1.00 93.94 85 PHE A N 1
ATOM 678 C CA . PHE A 1 85 ? -0.499 -13.699 -6.258 1.00 93.94 85 PHE A CA 1
ATOM 679 C C . PHE A 1 85 ? 0.876 -14.362 -6.118 1.00 93.94 85 PHE A C 1
ATOM 681 O O . PHE A 1 85 ? 1.319 -14.691 -5.019 1.00 93.94 85 PHE A O 1
ATOM 688 N N . SER A 1 86 ? 1.576 -14.509 -7.237 1.00 95.31 86 SER A N 1
ATOM 689 C CA . SER A 1 86 ? 2.956 -14.983 -7.312 1.00 95.31 86 SER A CA 1
ATOM 690 C C . SER A 1 86 ? 3.884 -13.844 -7.711 1.00 95.31 86 SER A C 1
ATOM 692 O O . SER A 1 86 ? 3.534 -13.010 -8.545 1.00 95.31 86 SER A O 1
ATOM 694 N N . GLN A 1 87 ? 5.073 -13.810 -7.119 1.00 96.06 87 GLN A N 1
ATOM 695 C CA . GLN A 1 87 ? 6.098 -12.835 -7.474 1.00 96.06 87 GLN A CA 1
ATOM 696 C C . GLN A 1 87 ? 6.660 -13.128 -8.865 1.00 96.06 87 GLN A C 1
ATOM 698 O O . GLN A 1 87 ? 6.939 -14.279 -9.202 1.00 96.06 87 GLN A O 1
ATOM 703 N N . ILE A 1 88 ? 6.845 -12.069 -9.647 1.00 96.06 88 ILE A N 1
ATOM 704 C CA . ILE A 1 88 ? 7.575 -12.082 -10.908 1.00 96.06 88 ILE A CA 1
ATOM 705 C C . ILE A 1 88 ? 8.532 -10.896 -10.891 1.00 96.06 88 ILE A C 1
ATOM 707 O O . ILE A 1 88 ? 8.108 -9.750 -10.725 1.00 96.06 88 ILE A O 1
ATOM 711 N N . ASP A 1 89 ? 9.812 -11.182 -11.091 1.00 96.25 89 ASP A N 1
ATOM 712 C CA . ASP A 1 89 ? 10.846 -10.166 -11.233 1.00 96.25 89 ASP A CA 1
ATOM 713 C C . ASP A 1 89 ? 11.362 -10.141 -12.669 1.00 96.25 89 ASP A C 1
ATOM 715 O O . ASP A 1 89 ? 11.503 -11.174 -13.327 1.00 96.25 89 ASP A O 1
ATOM 719 N N . GLY A 1 90 ? 11.657 -8.942 -13.151 1.00 95.62 90 GLY A N 1
ATOM 720 C CA . GLY A 1 90 ? 12.249 -8.695 -14.452 1.00 95.62 90 GLY A CA 1
ATOM 721 C C . GLY A 1 90 ? 13.311 -7.614 -14.345 1.00 95.62 90 GLY A C 1
ATOM 722 O O . GLY A 1 90 ? 13.166 -6.647 -13.597 1.00 95.62 90 GLY A O 1
ATOM 723 N N . ARG A 1 91 ? 14.382 -7.771 -15.119 1.00 93.81 91 ARG A N 1
ATOM 724 C CA . ARG A 1 91 ? 15.468 -6.798 -15.198 1.00 93.81 91 ARG A CA 1
ATOM 725 C C . ARG A 1 91 ? 15.787 -6.505 -16.651 1.00 93.81 91 ARG A C 1
ATOM 727 O O . ARG A 1 91 ? 16.055 -7.419 -17.427 1.00 93.81 91 ARG A O 1
ATOM 734 N N . MET A 1 92 ? 15.795 -5.224 -16.990 1.00 91.69 92 MET A N 1
ATOM 735 C CA . MET A 1 92 ? 16.311 -4.712 -18.250 1.00 91.69 92 MET A CA 1
ATOM 736 C C . MET A 1 92 ? 17.513 -3.831 -17.930 1.00 91.69 92 MET A C 1
ATOM 738 O O . MET A 1 92 ? 17.360 -2.721 -17.428 1.00 91.69 92 MET A O 1
ATOM 742 N N . ALA A 1 93 ? 18.708 -4.359 -18.176 1.00 88.00 93 ALA A N 1
ATOM 743 C CA . ALA A 1 93 ? 19.967 -3.667 -17.931 1.00 88.00 93 ALA A CA 1
ATOM 744 C C . ALA A 1 93 ? 20.565 -3.138 -19.236 1.00 88.00 93 ALA A C 1
ATOM 746 O O . ALA A 1 93 ? 20.188 -3.589 -20.317 1.00 88.00 93 ALA A O 1
ATOM 747 N N . ALA A 1 94 ? 21.521 -2.212 -19.104 1.00 83.75 94 ALA A N 1
ATOM 748 C CA . ALA A 1 94 ? 22.213 -1.587 -20.225 1.00 83.75 94 ALA A CA 1
ATOM 749 C C . ALA A 1 94 ? 21.221 -1.024 -21.256 1.00 83.75 94 ALA A C 1
ATOM 751 O O . ALA A 1 94 ? 21.201 -1.423 -22.416 1.00 83.75 94 ALA A O 1
ATOM 752 N N . ILE A 1 95 ? 20.372 -0.096 -20.819 1.00 87.56 95 ILE A N 1
ATOM 753 C CA . ILE A 1 95 ? 19.491 0.670 -21.699 1.00 87.56 95 ILE A CA 1
ATOM 754 C C . ILE A 1 95 ? 20.283 1.856 -22.244 1.00 87.56 95 ILE A C 1
ATOM 756 O O . ILE A 1 95 ? 20.912 2.601 -21.484 1.00 87.56 95 ILE A O 1
ATOM 760 N N . TRP A 1 96 ? 20.255 2.025 -23.567 1.00 88.06 96 TRP A N 1
ATOM 761 C CA . TRP A 1 96 ? 20.879 3.167 -24.222 1.00 88.06 96 TRP A CA 1
ATOM 762 C C . TRP A 1 96 ? 20.141 4.460 -23.863 1.00 88.06 96 TRP A C 1
ATOM 764 O O . TRP A 1 96 ? 18.915 4.532 -23.924 1.00 88.06 96 TRP A O 1
ATOM 774 N N . MET A 1 97 ? 20.894 5.496 -23.523 1.00 82.56 97 MET A N 1
ATOM 775 C CA . MET A 1 97 ? 20.414 6.805 -23.117 1.00 82.56 97 MET A CA 1
ATOM 776 C C . MET A 1 97 ? 21.271 7.889 -23.759 1.00 82.56 97 MET A C 1
ATOM 778 O O . MET A 1 97 ? 22.498 7.833 -23.706 1.00 82.56 97 MET A O 1
ATOM 782 N N . TYR A 1 98 ? 20.622 8.919 -24.302 1.00 83.00 98 TYR A N 1
ATOM 783 C CA . TYR A 1 98 ? 21.315 10.044 -24.931 1.00 83.00 98 TYR A CA 1
ATOM 784 C C . TYR A 1 98 ? 22.204 10.810 -23.938 1.00 83.00 98 TYR A C 1
ATOM 786 O O . TYR A 1 98 ? 23.347 11.144 -24.246 1.00 83.00 98 TYR A O 1
ATOM 794 N N . ARG A 1 99 ? 21.687 11.071 -22.729 1.00 77.69 99 ARG A N 1
ATOM 795 C CA . ARG A 1 99 ? 22.395 11.734 -21.625 1.00 77.69 99 ARG A CA 1
ATOM 796 C C . ARG A 1 99 ? 22.030 11.086 -20.291 1.00 77.69 99 ARG A C 1
ATOM 798 O O . ARG A 1 99 ? 20.949 10.525 -20.143 1.00 77.69 99 ARG A O 1
ATOM 805 N N . LYS A 1 100 ? 22.941 11.204 -19.322 1.00 75.38 100 LYS A N 1
ATOM 806 C CA . LYS A 1 100 ? 22.815 10.664 -17.957 1.00 75.38 100 LYS A CA 1
ATOM 807 C C . LYS A 1 100 ? 22.436 11.711 -16.898 1.00 75.38 100 LYS A C 1
ATOM 809 O O . LYS A 1 100 ? 22.754 11.552 -15.724 1.00 75.38 100 LYS A O 1
ATOM 814 N N . ASP A 1 101 ? 21.845 12.826 -17.300 1.00 77.69 101 ASP A N 1
ATOM 815 C CA . ASP A 1 101 ? 21.410 13.868 -16.369 1.00 77.69 101 ASP A CA 1
ATOM 816 C C . ASP A 1 101 ? 19.900 13.818 -16.115 1.00 77.69 101 ASP A C 1
ATOM 818 O O . ASP A 1 101 ? 19.152 13.104 -16.788 1.00 77.69 101 ASP A O 1
ATOM 822 N N . GLY A 1 102 ? 19.459 14.616 -15.139 1.00 75.62 102 GLY A N 1
ATOM 823 C CA . GLY A 1 102 ? 18.063 14.700 -14.708 1.00 75.62 102 GLY A CA 1
ATOM 824 C C . GLY A 1 102 ? 17.069 15.150 -15.785 1.00 75.62 102 GLY A C 1
ATOM 825 O O . GLY A 1 102 ? 15.870 15.100 -15.540 1.00 75.62 102 GLY A O 1
ATOM 826 N N . GLY A 1 103 ? 17.532 15.584 -16.966 1.00 83.81 103 GLY A N 1
ATOM 827 C CA . GLY A 1 103 ? 16.653 15.920 -18.089 1.00 83.81 103 GLY A CA 1
ATOM 828 C C . GLY A 1 103 ? 16.153 14.698 -18.864 1.00 83.81 103 GLY A C 1
ATOM 829 O O . GLY A 1 103 ? 15.106 14.769 -19.497 1.00 83.81 103 GLY A O 1
ATOM 830 N N . TYR A 1 104 ? 16.882 13.579 -18.806 1.00 81.62 104 TYR A N 1
ATOM 831 C CA . TYR A 1 104 ? 16.566 12.349 -19.548 1.00 81.62 104 TYR A CA 1
ATOM 832 C C . TYR A 1 104 ? 16.353 11.145 -18.637 1.00 81.62 104 TYR A C 1
ATOM 834 O O . TYR A 1 104 ? 15.794 10.137 -19.069 1.00 81.62 104 TYR A O 1
ATOM 842 N N . TYR A 1 105 ? 16.814 11.233 -17.391 1.00 83.81 105 TYR A N 1
ATOM 843 C CA . TYR A 1 105 ? 16.764 10.126 -16.464 1.00 83.81 105 TYR A CA 1
ATOM 844 C C . TYR A 1 105 ? 16.663 10.588 -15.018 1.00 83.81 105 TYR A C 1
ATOM 846 O O . TYR A 1 105 ? 17.507 11.340 -14.532 1.00 83.81 105 TYR A O 1
ATOM 854 N N . THR A 1 106 ? 15.685 10.042 -14.303 1.00 88.19 106 THR A N 1
ATOM 855 C CA . THR A 1 106 ? 15.529 10.260 -12.867 1.00 88.19 106 THR A CA 1
ATOM 856 C C . THR A 1 106 ? 15.437 8.900 -12.188 1.00 88.19 106 THR A C 1
ATOM 858 O O . THR A 1 106 ? 14.414 8.228 -12.348 1.00 88.19 106 THR A O 1
ATOM 861 N N . PRO A 1 107 ? 16.471 8.477 -11.433 1.00 89.00 107 PRO A N 1
ATOM 862 C CA . PRO A 1 107 ? 16.380 7.266 -10.637 1.00 89.00 107 PRO A CA 1
ATOM 863 C C . PRO A 1 107 ? 15.207 7.372 -9.666 1.00 89.00 107 PRO A C 1
ATOM 865 O O . PRO A 1 107 ? 15.014 8.411 -9.022 1.00 89.00 107 PRO A O 1
ATOM 868 N N . LYS A 1 108 ? 14.413 6.309 -9.561 1.00 93.25 108 LYS A N 1
ATOM 869 C CA . LYS A 1 108 ? 13.257 6.298 -8.670 1.00 93.25 108 LYS A CA 1
ATOM 870 C C . LYS A 1 108 ? 12.909 4.888 -8.244 1.00 93.25 108 LYS A C 1
ATOM 872 O O . LYS A 1 108 ? 12.769 4.007 -9.087 1.00 93.25 108 LYS A O 1
ATOM 877 N N . ASP A 1 109 ? 12.676 4.730 -6.951 1.00 93.62 109 ASP A N 1
ATOM 878 C CA . ASP A 1 109 ? 12.124 3.512 -6.376 1.00 93.62 109 ASP A CA 1
ATOM 879 C C . ASP A 1 109 ? 10.601 3.621 -6.260 1.00 93.62 109 ASP A C 1
ATOM 881 O O . ASP A 1 109 ? 10.053 4.680 -5.928 1.00 93.62 109 ASP A O 1
ATOM 885 N N . PHE A 1 110 ? 9.912 2.515 -6.523 1.00 93.75 110 PHE A N 1
ATOM 886 C CA . PHE A 1 110 ? 8.476 2.369 -6.315 1.00 93.75 110 PHE A CA 1
ATOM 887 C C . PHE A 1 110 ? 8.166 0.939 -5.858 1.00 93.75 110 PHE A C 1
ATOM 889 O O . PHE A 1 110 ? 8.112 -0.014 -6.639 1.00 93.75 110 PHE A O 1
ATOM 896 N N . GLY A 1 111 ? 7.987 0.796 -4.542 1.00 94.81 111 GLY A N 1
ATOM 897 C CA . GLY A 1 111 ? 7.925 -0.510 -3.893 1.00 94.81 111 GLY A CA 1
ATOM 898 C C . GLY A 1 111 ? 9.271 -1.230 -4.006 1.00 94.81 111 GLY A C 1
ATOM 899 O O . GLY A 1 111 ? 10.302 -0.686 -3.629 1.00 94.81 111 GLY A O 1
ATOM 900 N N . ASN A 1 112 ? 9.259 -2.449 -4.539 1.00 96.31 112 ASN A N 1
ATOM 901 C CA . ASN A 1 112 ? 10.451 -3.250 -4.832 1.00 96.31 112 ASN A CA 1
ATOM 902 C C . ASN A 1 112 ? 10.976 -3.070 -6.265 1.00 96.31 112 ASN A C 1
ATOM 904 O O . ASN A 1 112 ? 11.973 -3.692 -6.623 1.00 96.31 112 ASN A O 1
ATOM 908 N N . SER A 1 113 ? 10.298 -2.268 -7.087 1.00 96.75 113 SER A N 1
ATOM 909 C CA . SER A 1 113 ? 10.755 -1.910 -8.431 1.00 96.75 113 SER A CA 1
ATOM 910 C C . SER A 1 113 ? 11.559 -0.616 -8.391 1.00 96.75 113 SER A C 1
ATOM 912 O O . SER A 1 113 ? 11.340 0.225 -7.515 1.00 96.75 113 SER A O 1
ATOM 914 N N . ASN A 1 114 ? 12.454 -0.428 -9.356 1.00 95.12 114 ASN A N 1
ATOM 915 C CA . ASN A 1 114 ? 13.180 0.821 -9.511 1.00 95.12 114 ASN A CA 1
ATOM 916 C C . ASN A 1 114 ? 13.600 1.108 -10.952 1.00 95.12 114 ASN A C 1
ATOM 918 O O . ASN A 1 114 ? 13.753 0.217 -11.791 1.00 95.12 114 ASN A O 1
ATOM 922 N N . PHE A 1 115 ? 13.828 2.390 -11.200 1.00 91.81 115 PHE A N 1
ATOM 923 C CA . PHE A 1 115 ? 14.710 2.853 -12.254 1.00 91.81 115 PHE A CA 1
ATOM 924 C C . PHE A 1 115 ? 16.047 3.183 -11.597 1.00 91.81 115 PHE A C 1
ATOM 926 O O . PHE A 1 115 ? 16.112 4.080 -10.752 1.00 91.81 115 PHE A O 1
ATOM 933 N N . THR A 1 116 ? 17.120 2.487 -11.982 1.00 89.38 116 THR A N 1
ATOM 934 C CA . THR A 1 116 ? 18.481 2.776 -11.507 1.00 89.38 116 THR A CA 1
ATOM 935 C C . THR A 1 116 ? 19.514 2.930 -12.630 1.00 89.38 116 THR A C 1
ATOM 937 O O . THR A 1 116 ? 19.272 2.651 -13.801 1.00 89.38 116 THR A O 1
ATOM 940 N N . TRP A 1 117 ? 20.691 3.423 -12.264 1.00 85.12 117 TRP A N 1
ATOM 941 C CA . TRP A 1 117 ? 21.836 3.440 -13.155 1.00 85.12 117 TRP A CA 1
ATOM 942 C C . TRP A 1 117 ? 22.470 2.056 -13.235 1.00 85.12 117 TRP A C 1
ATOM 944 O O . TRP A 1 117 ? 22.735 1.417 -12.214 1.00 85.12 117 TRP A O 1
ATOM 954 N N . HIS A 1 118 ? 22.828 1.643 -14.442 1.00 80.00 118 HIS A N 1
ATOM 955 C CA . HIS A 1 118 ? 23.696 0.504 -14.654 1.00 80.00 118 HIS A CA 1
ATOM 956 C C . HIS A 1 118 ? 25.028 0.726 -13.913 1.00 80.00 118 HIS A C 1
ATOM 958 O O . HIS A 1 118 ? 25.633 1.800 -13.994 1.00 80.00 118 HIS A O 1
ATOM 964 N N . ASN A 1 119 ? 25.465 -0.272 -13.141 1.00 73.06 119 ASN A N 1
ATOM 965 C CA . ASN A 1 119 ? 26.665 -0.214 -12.293 1.00 73.06 119 ASN A CA 1
ATOM 966 C C . ASN A 1 119 ? 26.724 1.016 -11.358 1.00 73.06 119 ASN A C 1
ATOM 968 O O . ASN A 1 119 ? 27.792 1.598 -11.172 1.00 73.06 119 ASN A O 1
ATOM 972 N N . ASN A 1 120 ? 25.589 1.444 -10.783 1.00 66.38 120 ASN A N 1
ATOM 973 C CA . ASN A 1 120 ? 25.498 2.601 -9.872 1.00 66.38 120 ASN A CA 1
ATOM 974 C C . ASN A 1 120 ? 26.036 3.920 -10.465 1.00 66.38 120 ASN A C 1
ATOM 976 O O . ASN A 1 120 ? 26.543 4.780 -9.748 1.00 66.38 120 ASN A O 1
ATOM 980 N N . GLY A 1 121 ? 25.955 4.087 -11.787 1.00 64.06 121 GLY A N 1
ATOM 981 C CA . GLY A 1 121 ? 26.471 5.276 -12.473 1.00 64.06 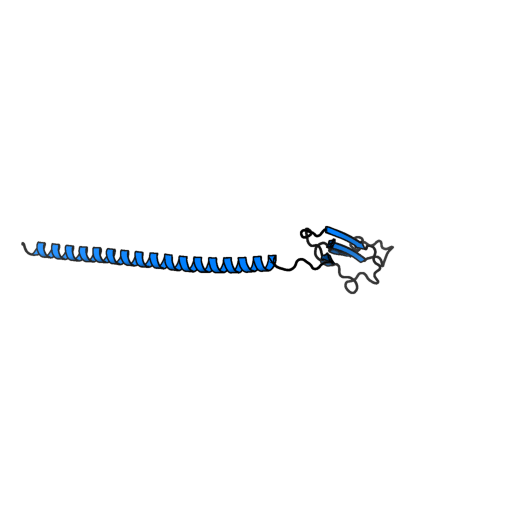121 GLY A CA 1
ATOM 982 C C . GLY A 1 121 ? 27.989 5.253 -12.676 1.00 64.06 121 GLY A C 1
ATOM 983 O O . GLY A 1 121 ? 28.536 6.181 -13.268 1.00 64.06 121 GLY A O 1
ATOM 984 N N . GLY A 1 122 ? 28.657 4.175 -12.254 1.00 57.91 122 GLY A N 1
ATOM 985 C CA . GLY A 1 122 ? 30.060 3.868 -12.529 1.00 57.91 122 GLY A CA 1
ATOM 986 C C . GLY A 1 122 ? 30.272 3.221 -13.896 1.00 57.91 122 GLY A C 1
ATOM 987 O O . GLY A 1 122 ? 31.189 2.417 -14.047 1.00 57.91 122 GLY A O 1
ATOM 988 N N . GLY A 1 123 ? 29.401 3.518 -14.871 1.00 58.69 123 GLY A N 1
ATOM 989 C CA . GLY A 1 123 ? 29.504 3.007 -16.233 1.00 58.69 123 GLY A CA 1
ATOM 990 C C . GLY A 1 123 ? 30.939 3.127 -16.734 1.00 58.69 123 GLY A C 1
ATOM 991 O O . GLY A 1 123 ? 31.558 4.186 -16.621 1.00 58.69 123 GLY A O 1
ATOM 992 N N . ASN A 1 124 ? 31.480 2.017 -17.238 1.00 56.12 124 ASN A N 1
ATOM 993 C CA . ASN A 1 124 ? 32.813 1.993 -17.816 1.00 56.12 124 ASN A CA 1
ATOM 994 C C . ASN A 1 124 ? 32.883 3.111 -18.868 1.00 56.12 124 ASN A C 1
ATOM 996 O O . ASN A 1 124 ? 31.976 3.215 -19.697 1.00 56.12 124 ASN A O 1
ATOM 1000 N N . ALA A 1 125 ? 33.917 3.958 -18.835 1.00 57.22 125 ALA A N 1
ATOM 1001 C CA . ALA A 1 125 ? 34.048 5.105 -19.743 1.00 57.22 125 ALA A CA 1
ATOM 1002 C C . ALA A 1 125 ? 33.936 4.699 -21.231 1.00 57.22 125 ALA A C 1
ATOM 1004 O O . ALA A 1 125 ? 33.616 5.518 -22.088 1.00 57.22 125 ALA A O 1
ATOM 1005 N N . SER A 1 126 ? 34.147 3.412 -21.520 1.00 59.16 126 SER A N 1
ATOM 1006 C CA . SER A 1 126 ? 33.993 2.754 -22.817 1.00 59.16 126 SER A CA 1
ATOM 1007 C C . SER A 1 126 ? 32.545 2.605 -23.319 1.00 59.16 126 SER A C 1
ATOM 1009 O O . SER A 1 126 ? 32.354 2.325 -24.498 1.00 59.16 126 SER A O 1
ATOM 1011 N N . ALA A 1 127 ? 31.524 2.772 -22.470 1.00 64.94 127 ALA A N 1
ATOM 1012 C CA . ALA A 1 127 ? 30.107 2.616 -22.824 1.00 64.94 127 ALA A CA 1
ATOM 1013 C C . ALA A 1 127 ? 29.300 3.889 -22.485 1.00 64.94 127 ALA A C 1
ATOM 1015 O O . ALA A 1 127 ? 28.396 3.850 -21.647 1.00 64.94 127 ALA A O 1
ATOM 1016 N N . PRO A 1 128 ? 29.594 5.033 -23.137 1.00 67.00 128 PRO A N 1
ATOM 1017 C CA . PRO A 1 128 ? 29.142 6.364 -22.720 1.00 67.00 128 PRO A CA 1
ATOM 1018 C C . PRO A 1 128 ? 27.641 6.622 -22.869 1.00 67.00 128 PRO A C 1
ATOM 1020 O O . PRO A 1 128 ? 27.201 7.726 -22.555 1.00 67.00 128 PRO A O 1
ATOM 1023 N N . TYR A 1 129 ? 26.852 5.640 -23.305 1.00 78.06 129 TYR A N 1
ATOM 1024 C CA . TYR A 1 129 ? 25.407 5.774 -23.481 1.00 78.06 129 TYR A CA 1
ATOM 1025 C C . TYR A 1 129 ? 24.600 4.645 -22.833 1.00 78.06 129 TYR A C 1
ATOM 1027 O O . TYR A 1 129 ? 23.384 4.732 -22.784 1.00 78.06 129 TYR A O 1
ATOM 1035 N N . TRP A 1 130 ? 25.222 3.591 -22.306 1.00 83.12 130 TRP A N 1
ATOM 1036 C CA . TRP A 1 130 ? 24.505 2.411 -21.801 1.00 83.12 130 TRP A CA 1
ATOM 1037 C C . TRP A 1 130 ? 24.317 2.489 -20.284 1.00 83.12 130 TRP A C 1
ATOM 1039 O O . TRP A 1 130 ? 24.907 1.723 -19.524 1.00 83.12 130 TRP A O 1
ATOM 1049 N N . HIS A 1 131 ? 23.524 3.472 -19.850 1.00 80.88 131 HIS A N 1
ATOM 1050 C CA . HIS A 1 131 ? 23.440 3.875 -18.442 1.00 80.88 131 HIS A CA 1
ATOM 1051 C C . HIS A 1 131 ? 22.168 3.442 -17.733 1.00 80.88 131 HIS A C 1
ATOM 1053 O O . HIS A 1 131 ? 22.185 3.342 -16.512 1.00 80.88 131 HIS A O 1
ATOM 1059 N N . GLY A 1 132 ? 21.063 3.244 -18.448 1.00 86.38 132 GLY A N 1
ATOM 1060 C CA . GLY A 1 132 ? 19.769 3.003 -17.814 1.00 86.38 132 GLY A CA 1
ATOM 1061 C C . GLY A 1 132 ? 19.593 1.548 -17.393 1.00 86.38 132 GLY A C 1
ATOM 1062 O O . GLY A 1 132 ? 20.032 0.627 -18.085 1.00 86.38 132 GLY A O 1
ATOM 1063 N N . GLU A 1 133 ? 18.913 1.334 -16.275 1.00 89.62 133 GLU A N 1
ATOM 1064 C CA . GLU A 1 133 ? 18.480 0.021 -15.824 1.00 89.62 133 GLU A CA 1
ATOM 1065 C C . GLU A 1 133 ? 17.077 0.106 -15.215 1.00 89.62 133 GLU A C 1
ATOM 1067 O O . GLU A 1 133 ? 16.771 0.989 -14.415 1.00 89.62 133 GLU A O 1
ATOM 1072 N N . ILE A 1 134 ? 16.214 -0.828 -15.607 1.00 93.31 134 ILE A N 1
ATOM 1073 C CA . ILE A 1 134 ? 14.860 -0.961 -15.080 1.00 93.31 134 ILE A CA 1
ATOM 1074 C C . ILE A 1 134 ? 14.766 -2.306 -14.370 1.00 93.31 134 ILE A C 1
ATOM 1076 O O . ILE A 1 134 ? 14.938 -3.359 -14.990 1.00 93.31 134 ILE A O 1
ATOM 1080 N N . ASN A 1 135 ? 14.439 -2.265 -13.084 1.00 95.06 135 ASN A N 1
ATOM 1081 C CA . ASN A 1 135 ? 14.124 -3.439 -12.287 1.00 95.06 135 ASN A CA 1
ATOM 1082 C C . ASN A 1 135 ? 12.633 -3.406 -11.960 1.00 95.06 135 ASN A C 1
ATOM 1084 O O . ASN A 1 135 ? 12.163 -2.510 -11.262 1.00 95.06 135 ASN A O 1
ATOM 1088 N N . LEU A 1 136 ? 11.878 -4.375 -12.471 1.00 97.00 136 LEU A N 1
ATOM 1089 C CA . LEU A 1 136 ? 10.456 -4.522 -12.183 1.00 97.00 136 LEU A CA 1
ATOM 1090 C C . LEU A 1 136 ? 10.252 -5.725 -11.273 1.00 97.00 136 LEU A C 1
ATOM 1092 O O . LEU A 1 136 ? 10.661 -6.833 -11.597 1.00 97.00 136 LEU A O 1
ATOM 1096 N N . SER A 1 137 ? 9.571 -5.503 -10.158 1.00 97.62 137 SER A N 1
ATOM 1097 C CA . SER A 1 137 ? 9.098 -6.540 -9.251 1.00 97.62 137 SER A CA 1
ATOM 1098 C C . SER A 1 137 ? 7.589 -6.382 -9.117 1.00 97.62 137 SER A C 1
ATOM 1100 O O . SER A 1 137 ? 7.086 -5.351 -8.653 1.00 97.62 137 SER A O 1
ATOM 1102 N N . VAL A 1 138 ? 6.853 -7.390 -9.574 1.00 97.25 138 VAL A N 1
ATOM 1103 C CA . VAL A 1 138 ? 5.390 -7.393 -9.589 1.00 97.25 138 VAL A CA 1
ATOM 1104 C C . VAL A 1 138 ? 4.851 -8.653 -8.926 1.00 97.25 138 VAL A C 1
ATOM 1106 O O . VAL A 1 138 ? 5.497 -9.696 -8.882 1.00 97.25 138 VAL A O 1
ATOM 1109 N N . CYS A 1 139 ? 3.637 -8.555 -8.408 1.00 96.69 139 CYS A N 1
ATOM 1110 C CA . CYS A 1 139 ? 2.853 -9.689 -7.958 1.00 96.69 139 CYS A CA 1
ATOM 1111 C C . CYS A 1 139 ? 1.783 -9.945 -9.008 1.00 96.69 139 CYS A C 1
ATOM 1113 O O . CYS A 1 139 ? 0.968 -9.060 -9.265 1.00 96.69 139 CYS A O 1
ATOM 1115 N N . CYS A 1 140 ? 1.766 -11.134 -9.601 1.00 95.19 140 CYS A N 1
ATOM 1116 C CA . CYS A 1 140 ? 0.813 -11.510 -10.635 1.00 95.19 140 CYS A CA 1
ATOM 1117 C C . CYS A 1 140 ? -0.094 -12.652 -10.183 1.00 95.19 140 CYS A C 1
ATOM 1119 O O . CYS A 1 140 ? 0.360 -13.627 -9.591 1.00 95.19 140 CYS A O 1
ATOM 1121 N N . LYS A 1 141 ? -1.381 -12.553 -10.503 1.00 92.06 141 LYS A N 1
ATOM 1122 C CA . LYS A 1 141 ? -2.374 -13.606 -10.300 1.00 92.06 141 LYS A CA 1
ATOM 1123 C C . LYS A 1 141 ? -2.863 -14.089 -11.655 1.00 92.06 141 LYS A C 1
ATOM 1125 O O . LYS A 1 141 ? -3.192 -13.276 -12.521 1.00 92.06 141 LYS A O 1
ATOM 1130 N N . GLN A 1 142 ? -2.909 -15.405 -11.826 1.00 81.94 142 GLN A N 1
ATOM 1131 C CA . GLN A 1 142 ? -3.585 -16.035 -12.956 1.00 81.94 142 GLN A CA 1
ATOM 1132 C C . GLN A 1 142 ? -4.886 -16.648 -12.428 1.00 81.94 142 GLN A C 1
ATOM 1134 O O . GLN A 1 142 ? -4.838 -17.496 -11.538 1.00 81.94 142 GLN A O 1
ATOM 1139 N N . GLN A 1 143 ? -6.029 -16.156 -12.911 1.00 68.19 143 GLN A N 1
ATOM 1140 C CA . GLN A 1 143 ? -7.370 -16.680 -12.628 1.00 68.19 143 GLN A CA 1
ATOM 1141 C C . GLN A 1 143 ? -8.070 -17.103 -13.910 1.00 68.19 143 GLN A C 1
ATOM 1143 O O . GLN A 1 143 ? -7.876 -16.414 -14.937 1.00 68.19 143 GLN A O 1
#

Secondary structure (DSSP, 8-state):
--HHHHHHHHHHHHHHHHHHHHHHHHHHHHHHHHHHHHHHHHHHHHHHHHHHHHHHHHHHHHHTSPP--SSEEEEE-SSSPPTT-EEEEEEEEEEE-S--STTT---EEETTEEEEEGGGG---TT-TTEEEEEEEEEEEEE-

Radius of gyration: 40.39 Å; chains: 1; bounding box: 68×42×115 Å

Sequence (143 aa):
MKDRDMYNNKWYLAVWFMIALAFAAQAEEGLVQSEQRLTNDLDALRERVDDLDALRTRVQALESRPAWPKGKYCVFRSGACPAGFSQIDGRMAAIWMYRKDGGYYTPKDFGNSNFTWHNNGGGNASAPYWHGEINLSVCCKQQ

Foldseek 3Di:
DPVVVVVVVVVVVVVVVVVVVVVVVVVVVVVVVVVVVVVVVVVVVVVVVVVVVVVVVVVVVVVPPDDDPADKDKDAAAPDAPPQWDKDKDKDFQDFAPDDDPVTDDWDDDRPWIWAFHVRQPPDPVSHGRTIMTITIITMHHD

pLDDT: mean 85.82, std 12.77, range [49.88, 98.06]